Protein AF-A0A6J5TH96-F1 (afdb_monomer_lite)

Secondary structure (DSSP, 8-state):
-PPP-------------EEE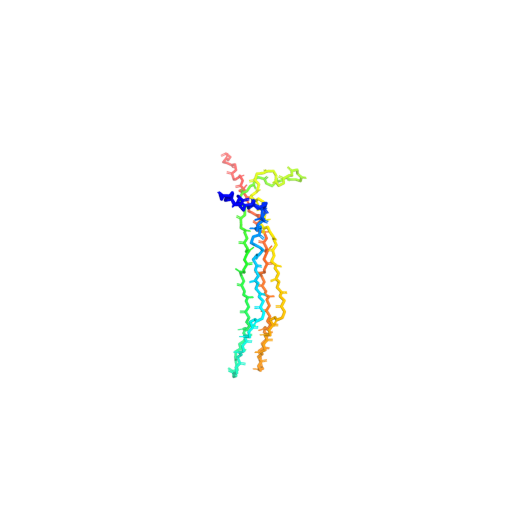ES-EEEE-SS-SEEEEEEES-EEEE----SS--TTSPP--S-EEEES-EEEESS-SEEEEEEES-EEEE--------

pLDDT: mean 72.12, std 18.37, range [41.16, 95.88]

Radius of gyration: 22.82 Å; chains: 1; bounding box: 44×81×48 Å

Sequence (97 aa):
MKRNKEKESDGSSSRSRNNICQNEISATNGATDVGVSNFDNYAVQGKGGSKGTKGFPERGGGYNISGNKISADGARKVGIHNFGNTTFTTEEDHGEE

Structure (mmCIF, N/CA/C/O backbone):
data_AF-A0A6J5TH96-F1
#
_entry.id   AF-A0A6J5TH96-F1
#
loop_
_atom_site.group_PDB
_atom_site.id
_atom_site.type_symbol
_atom_site.label_atom_id
_atom_site.label_alt_id
_atom_site.label_comp_id
_atom_site.label_asym_id
_atom_site.label_entity_id
_atom_site.label_seq_id
_atom_site.pdbx_PDB_ins_code
_atom_site.Cartn_x
_atom_site.Cartn_y
_atom_site.Cartn_z
_atom_site.occupancy
_atom_site.B_iso_or_equiv
_atom_site.auth_seq_id
_atom_site.auth_comp_id
_atom_site.auth_asym_id
_atom_site.auth_atom_id
_atom_site.pdbx_PDB_model_num
ATOM 1 N N . MET A 1 1 ? 4.916 -54.096 -27.972 1.00 41.16 1 MET A N 1
ATOM 2 C CA . MET A 1 1 ? 4.297 -53.141 -27.025 1.00 41.16 1 MET A CA 1
ATOM 3 C C . MET A 1 1 ? 4.846 -51.752 -27.327 1.00 41.16 1 MET A C 1
ATOM 5 O O . MET A 1 1 ? 6.045 -51.544 -27.195 1.00 41.16 1 MET A O 1
ATOM 9 N N . LYS A 1 2 ? 4.014 -50.847 -27.859 1.00 42.28 2 LYS A N 1
ATOM 10 C CA . LYS A 1 2 ? 4.409 -49.473 -28.215 1.00 42.28 2 LYS A CA 1
ATOM 11 C C . LYS A 1 2 ? 4.294 -48.604 -26.959 1.00 42.28 2 LYS A C 1
ATOM 13 O O . LYS A 1 2 ? 3.223 -48.551 -26.369 1.00 42.28 2 LYS A O 1
ATOM 18 N N . ARG A 1 3 ? 5.392 -47.976 -26.530 1.00 43.97 3 ARG A N 1
ATOM 19 C CA . ARG A 1 3 ? 5.386 -47.003 -25.428 1.00 43.97 3 ARG A CA 1
ATOM 20 C C . ARG A 1 3 ? 4.932 -45.657 -25.985 1.00 43.97 3 ARG A C 1
ATOM 22 O O . ARG A 1 3 ? 5.563 -45.141 -26.906 1.00 43.97 3 ARG A O 1
ATOM 29 N N . ASN A 1 4 ? 3.832 -45.131 -25.456 1.00 47.56 4 ASN A N 1
ATOM 30 C CA . ASN A 1 4 ? 3.355 -43.793 -25.775 1.00 47.56 4 ASN A CA 1
ATOM 31 C C . ASN A 1 4 ? 4.370 -42.776 -25.248 1.00 47.56 4 ASN A C 1
ATOM 33 O O . ASN A 1 4 ? 4.743 -42.807 -24.079 1.00 47.56 4 ASN A O 1
ATOM 37 N N . LYS A 1 5 ? 4.852 -41.912 -26.140 1.00 50.19 5 LYS A N 1
ATOM 38 C CA . LYS A 1 5 ? 5.650 -40.745 -25.785 1.00 50.19 5 LYS A CA 1
ATOM 39 C C . LYS A 1 5 ? 4.656 -39.665 -25.385 1.00 50.19 5 LYS A C 1
ATOM 41 O O . LYS A 1 5 ? 3.986 -39.112 -26.255 1.00 50.19 5 LYS A O 1
ATOM 46 N N . GLU A 1 6 ? 4.509 -39.437 -24.086 1.00 47.59 6 GLU A N 1
ATOM 47 C CA . GLU A 1 6 ? 3.773 -38.280 -23.591 1.00 47.59 6 GLU A CA 1
ATOM 48 C C . GLU A 1 6 ? 4.462 -37.029 -24.132 1.00 47.59 6 GLU A C 1
ATOM 50 O O . GLU A 1 6 ? 5.669 -36.820 -23.990 1.00 47.59 6 GLU A O 1
ATOM 55 N N . LYS A 1 7 ? 3.691 -36.275 -24.905 1.00 45.66 7 LYS A N 1
ATOM 56 C CA . LYS A 1 7 ? 4.098 -35.014 -25.492 1.00 45.66 7 LYS A CA 1
ATOM 57 C C . LYS A 1 7 ? 3.828 -33.981 -24.406 1.00 45.66 7 LYS A C 1
ATOM 59 O O . LYS A 1 7 ? 2.688 -33.560 -24.247 1.00 45.66 7 LYS A O 1
ATOM 64 N N . GLU A 1 8 ? 4.849 -33.640 -23.627 1.00 48.41 8 GLU A N 1
ATOM 65 C CA . GLU A 1 8 ? 4.815 -32.454 -22.772 1.00 48.41 8 GLU A CA 1
ATOM 66 C C . GLU A 1 8 ? 4.724 -31.236 -23.693 1.00 48.41 8 GLU A C 1
ATOM 68 O O . GLU A 1 8 ? 5.712 -30.764 -24.254 1.00 48.41 8 GLU A O 1
ATOM 73 N N . SER A 1 9 ? 3.493 -30.810 -23.956 1.00 46.91 9 SER A N 1
ATOM 74 C CA . SER A 1 9 ? 3.197 -29.599 -24.698 1.00 46.91 9 SER A CA 1
ATOM 75 C C . SER A 1 9 ? 3.261 -28.405 -23.754 1.00 46.91 9 SER A C 1
ATOM 77 O O . SER A 1 9 ? 2.436 -28.254 -22.856 1.00 46.91 9 SER A O 1
ATOM 79 N N . ASP A 1 10 ? 4.246 -27.567 -24.057 1.00 43.78 10 ASP A N 1
ATOM 80 C CA . ASP A 1 10 ? 4.142 -26.116 -24.108 1.00 43.78 10 ASP A CA 1
ATOM 81 C C . ASP A 1 10 ? 4.050 -25.403 -22.760 1.00 43.78 10 ASP A C 1
ATOM 83 O O . ASP A 1 10 ? 3.009 -24.916 -22.329 1.00 43.78 10 ASP A O 1
ATOM 87 N N . GLY A 1 11 ? 5.228 -25.274 -22.142 1.00 47.22 11 GLY A N 1
ATOM 88 C CA . GLY A 1 11 ? 5.794 -23.967 -21.804 1.00 47.22 11 GLY A CA 1
ATOM 89 C C . GLY A 1 11 ? 4.782 -22.876 -21.476 1.00 47.22 11 GLY A C 1
ATOM 90 O O . GLY A 1 11 ? 4.710 -21.862 -22.172 1.00 47.22 11 GLY A O 1
ATOM 91 N N . SER A 1 12 ? 4.045 -23.046 -20.379 1.00 46.34 12 SER A N 1
ATOM 92 C CA . SER A 1 12 ? 3.426 -21.909 -19.717 1.00 46.34 12 SER A CA 1
ATOM 93 C C . SER A 1 12 ? 4.576 -21.008 -19.290 1.00 46.34 12 SER A C 1
ATOM 95 O O . SER A 1 12 ? 5.286 -21.298 -18.326 1.00 46.34 12 SER A O 1
ATOM 97 N N . SER A 1 13 ? 4.802 -19.926 -20.037 1.00 50.59 13 SER A N 1
ATOM 98 C CA . SER A 1 13 ? 5.514 -18.762 -19.527 1.00 50.59 13 SER A CA 1
ATOM 99 C C . SER A 1 13 ? 4.674 -18.237 -18.371 1.00 50.59 13 SER A C 1
ATOM 101 O O . SER A 1 13 ? 3.859 -17.324 -18.510 1.00 50.59 13 SER A O 1
ATOM 103 N N . SER A 1 14 ? 4.832 -18.875 -17.216 1.00 52.34 14 SER A N 1
ATOM 104 C CA . SER A 1 14 ? 4.385 -18.383 -15.936 1.00 52.34 14 SER A CA 1
ATOM 105 C C . SER A 1 14 ? 5.220 -17.139 -15.682 1.00 52.34 14 SER A C 1
ATOM 107 O O . SER A 1 14 ? 6.196 -17.165 -14.939 1.00 52.34 14 SER A O 1
ATOM 109 N N . ARG A 1 15 ? 4.855 -16.020 -16.322 1.00 55.78 15 ARG A N 1
ATOM 110 C CA . ARG A 1 15 ? 5.053 -14.711 -15.716 1.00 55.78 15 ARG A CA 1
ATOM 111 C C . ARG A 1 15 ? 4.332 -14.831 -14.386 1.00 55.78 15 ARG A C 1
ATOM 113 O O . ARG A 1 15 ? 3.112 -14.697 -14.338 1.00 55.78 15 ARG A O 1
ATOM 120 N N . SER A 1 16 ? 5.075 -15.230 -13.359 1.00 58.44 16 SER A N 1
ATOM 121 C CA . SER A 1 16 ? 4.653 -15.224 -11.971 1.00 58.44 16 SER A CA 1
ATOM 122 C C . SER A 1 16 ? 4.195 -13.801 -11.696 1.00 58.44 16 SER A C 1
ATOM 124 O O . SER A 1 16 ? 5.008 -12.929 -11.408 1.00 58.44 16 SER A O 1
ATOM 126 N N . ARG A 1 17 ? 2.907 -13.520 -11.912 1.00 66.50 17 ARG A N 1
ATOM 127 C CA . ARG A 1 17 ? 2.328 -12.250 -11.498 1.00 66.50 17 ARG A CA 1
ATOM 128 C C . ARG A 1 17 ? 2.457 -12.243 -9.986 1.00 66.50 17 ARG A C 1
ATOM 130 O O . ARG A 1 17 ? 2.065 -13.212 -9.335 1.00 66.50 17 ARG A O 1
ATOM 137 N N . ASN A 1 18 ? 3.037 -11.182 -9.448 1.00 79.94 18 ASN A N 1
ATOM 138 C CA . ASN A 1 18 ? 3.168 -11.029 -8.011 1.00 79.94 18 ASN A CA 1
ATOM 139 C C . ASN A 1 18 ? 1.751 -10.853 -7.442 1.00 79.94 18 ASN A C 1
ATOM 141 O O . ASN A 1 18 ? 1.114 -9.817 -7.639 1.00 79.94 18 ASN A O 1
ATOM 145 N N . ASN A 1 19 ? 1.217 -11.903 -6.820 1.00 85.94 19 ASN A N 1
ATOM 146 C CA . ASN A 1 19 ? -0.141 -11.920 -6.286 1.00 85.94 19 ASN A CA 1
ATOM 147 C C . ASN A 1 19 ? -0.093 -11.585 -4.795 1.00 85.94 19 ASN A C 1
ATOM 149 O O . ASN A 1 19 ? 0.475 -12.337 -4.007 1.00 85.94 19 ASN A O 1
ATOM 153 N N . ILE A 1 20 ? -0.716 -10.477 -4.411 1.00 87.38 20 ILE A N 1
ATOM 154 C CA . ILE A 1 20 ? -0.934 -10.092 -3.017 1.00 87.38 20 ILE A CA 1
ATOM 155 C C . ILE A 1 20 ? -2.436 -10.204 -2.810 1.00 87.38 20 ILE A C 1
ATOM 157 O O . ILE A 1 20 ? -3.172 -9.238 -3.009 1.00 87.38 20 ILE A O 1
ATOM 161 N N . CYS A 1 21 ? -2.913 -11.408 -2.515 1.00 91.31 21 CYS A N 1
ATOM 162 C CA . CYS A 1 21 ? -4.342 -11.686 -2.483 1.00 91.31 21 CYS A CA 1
ATOM 163 C C . CYS A 1 21 ? -4.769 -12.346 -1.179 1.00 91.31 21 CYS A C 1
ATOM 165 O O . CYS A 1 21 ? -3.991 -13.081 -0.582 1.00 91.31 21 CYS A O 1
ATOM 167 N N . GLN A 1 22 ? -6.031 -12.128 -0.802 1.00 93.38 22 GLN A N 1
ATOM 168 C CA . GLN A 1 22 ? -6.707 -12.868 0.274 1.00 93.38 22 GLN A CA 1
ATOM 169 C C . GLN A 1 22 ? -6.030 -12.774 1.653 1.00 93.38 22 GLN A C 1
ATOM 171 O O . GLN A 1 22 ? -6.204 -13.656 2.489 1.00 93.38 22 GLN A O 1
ATOM 176 N N . ASN A 1 23 ? -5.280 -11.702 1.915 1.00 92.56 23 ASN A N 1
ATOM 177 C CA . ASN A 1 23 ? -4.693 -11.453 3.230 1.00 92.56 23 ASN A CA 1
ATOM 178 C C . ASN A 1 23 ? -5.667 -10.684 4.124 1.00 92.56 23 ASN A C 1
ATOM 180 O O . ASN A 1 23 ? -6.384 -9.804 3.647 1.00 92.56 23 ASN A O 1
ATOM 184 N N . GLU A 1 24 ? -5.635 -10.952 5.427 1.00 95.88 24 GLU A N 1
ATOM 185 C CA . GLU A 1 24 ? -6.325 -10.150 6.436 1.00 95.88 24 GLU A CA 1
ATOM 186 C C . GLU A 1 24 ? -5.294 -9.451 7.325 1.00 95.88 24 GLU A C 1
ATOM 188 O O . GLU A 1 24 ? -4.454 -10.093 7.951 1.00 95.88 24 GLU A O 1
ATOM 193 N N . ILE A 1 25 ? -5.347 -8.121 7.353 1.00 93.94 25 ILE A N 1
ATOM 194 C CA . ILE A 1 25 ? -4.541 -7.277 8.230 1.00 93.94 25 ILE A CA 1
ATOM 195 C C . ILE A 1 25 ? -5.514 -6.541 9.138 1.00 93.94 25 ILE A C 1
ATOM 197 O O . ILE A 1 25 ? -6.317 -5.723 8.683 1.00 93.94 25 ILE A O 1
ATOM 201 N N . SER A 1 26 ? -5.439 -6.827 10.431 1.00 93.69 26 SER A N 1
ATOM 202 C CA . SER A 1 26 ? -6.315 -6.216 11.420 1.00 93.69 26 SER A CA 1
ATOM 203 C C . SER A 1 26 ? -5.540 -5.667 12.602 1.00 93.69 26 SER A C 1
ATOM 205 O O . SER A 1 26 ? -4.610 -6.315 13.078 1.00 93.69 26 SER A O 1
ATOM 207 N N . ALA A 1 27 ? -5.970 -4.520 13.121 1.00 93.06 27 ALA A N 1
ATOM 208 C CA . ALA A 1 27 ? -5.491 -4.013 14.399 1.00 93.06 27 ALA A CA 1
ATOM 209 C C . ALA A 1 27 ? -6.661 -3.582 15.285 1.00 93.06 27 ALA A C 1
ATOM 211 O O . ALA A 1 27 ? -7.606 -2.935 14.831 1.00 93.06 27 ALA A O 1
ATOM 212 N N . THR A 1 28 ? -6.559 -3.913 16.566 1.00 83.06 28 THR A N 1
ATOM 213 C CA . THR A 1 28 ? -7.451 -3.440 17.627 1.00 83.06 28 THR A CA 1
ATOM 214 C C . THR A 1 28 ? -6.656 -2.531 18.561 1.00 83.06 28 THR A C 1
ATOM 216 O O . THR A 1 28 ? -5.498 -2.833 18.841 1.00 83.06 28 THR A O 1
ATOM 219 N N . ASN A 1 29 ? -7.283 -1.471 19.076 1.00 75.25 29 ASN A N 1
ATOM 220 C CA . ASN A 1 29 ? -6.735 -0.505 20.042 1.00 75.25 29 ASN A CA 1
ATOM 221 C C . ASN A 1 29 ? -5.642 0.440 19.510 1.00 75.25 29 ASN A C 1
ATOM 223 O O . ASN A 1 29 ? -4.450 0.159 19.600 1.00 75.25 29 ASN A O 1
ATOM 227 N N . GLY A 1 30 ? -6.048 1.634 19.066 1.00 78.06 30 GLY A N 1
ATOM 228 C CA . GLY A 1 30 ? -5.168 2.812 19.000 1.00 78.06 30 GLY A CA 1
ATOM 229 C C . GLY A 1 30 ? -4.052 2.771 17.950 1.00 78.06 30 GLY A C 1
ATOM 230 O O . GLY A 1 30 ? -3.221 3.680 17.921 1.00 78.06 30 GLY A O 1
ATOM 231 N N . ALA A 1 31 ? -4.021 1.755 17.084 1.00 88.62 31 ALA A N 1
ATOM 232 C CA . ALA A 1 31 ? -3.096 1.705 15.959 1.00 88.62 31 ALA A CA 1
ATOM 233 C C . ALA A 1 31 ? -3.352 2.899 15.034 1.00 88.62 31 ALA A C 1
ATOM 235 O O . ALA A 1 31 ? -4.481 3.146 14.631 1.00 88.62 31 ALA A O 1
ATOM 236 N N . THR A 1 32 ? -2.314 3.661 14.702 1.00 90.81 32 THR A N 1
ATOM 237 C CA . THR A 1 32 ? -2.457 4.890 13.907 1.00 90.81 32 THR A CA 1
ATOM 238 C C . THR A 1 32 ? -2.341 4.645 12.403 1.00 90.81 32 THR A C 1
ATOM 240 O O . THR A 1 32 ? -2.950 5.389 11.631 1.00 90.81 32 THR A O 1
ATOM 243 N N . ASP A 1 33 ? -1.609 3.604 11.999 1.00 92.81 33 ASP A N 1
ATOM 244 C CA . ASP A 1 33 ? -1.364 3.206 10.611 1.00 92.81 33 ASP A CA 1
ATOM 245 C C . ASP A 1 33 ? -1.401 1.675 10.487 1.00 92.81 33 ASP A C 1
ATOM 247 O O . ASP A 1 33 ? -0.678 0.976 11.199 1.00 92.81 33 ASP A O 1
ATOM 251 N N . VAL A 1 34 ? -2.285 1.155 9.634 1.00 93.94 34 VAL A N 1
ATOM 252 C CA . VAL A 1 34 ? -2.554 -0.280 9.483 1.00 93.94 34 VAL A CA 1
ATOM 253 C C . VAL A 1 34 ? -2.662 -0.640 8.008 1.00 93.94 34 VAL A C 1
ATOM 255 O O . VAL A 1 34 ? -3.581 -0.217 7.308 1.00 93.94 34 VAL A O 1
ATOM 258 N N . GLY A 1 35 ? -1.742 -1.476 7.540 1.00 93.69 35 GLY A N 1
ATOM 259 C CA . GLY A 1 35 ? -1.716 -1.966 6.169 1.00 93.69 35 GLY A CA 1
ATOM 260 C C . GLY A 1 35 ? -0.298 -2.028 5.619 1.00 93.69 35 GLY A C 1
ATOM 261 O O . GLY A 1 35 ? 0.638 -2.316 6.361 1.00 93.69 35 GLY A O 1
ATOM 262 N N . VAL A 1 36 ? -0.141 -1.801 4.316 1.00 92.00 36 VAL A N 1
ATOM 263 C CA . VAL A 1 36 ? 1.152 -1.917 3.624 1.00 92.00 36 VAL A CA 1
ATOM 264 C C . VAL A 1 36 ? 1.627 -0.536 3.206 1.00 92.00 36 VAL A C 1
ATOM 266 O O . VAL A 1 36 ? 0.884 0.218 2.580 1.00 92.00 36 VAL A O 1
ATOM 269 N N . SER A 1 37 ? 2.878 -0.218 3.517 1.00 91.81 37 SER A N 1
ATOM 270 C CA . SER A 1 37 ? 3.491 1.056 3.167 1.00 91.81 37 SER A CA 1
ATOM 271 C C . SER A 1 37 ? 4.830 0.862 2.471 1.00 91.81 37 SER A C 1
ATOM 273 O O . SER A 1 37 ? 5.488 -0.164 2.636 1.00 91.81 37 SER A O 1
ATOM 275 N N . ASN A 1 38 ? 5.239 1.866 1.695 1.00 88.00 38 ASN A N 1
ATOM 276 C CA . ASN A 1 38 ? 6.564 1.951 1.076 1.00 88.00 38 ASN A CA 1
ATOM 277 C C . ASN A 1 38 ? 6.927 0.741 0.188 1.00 88.00 38 ASN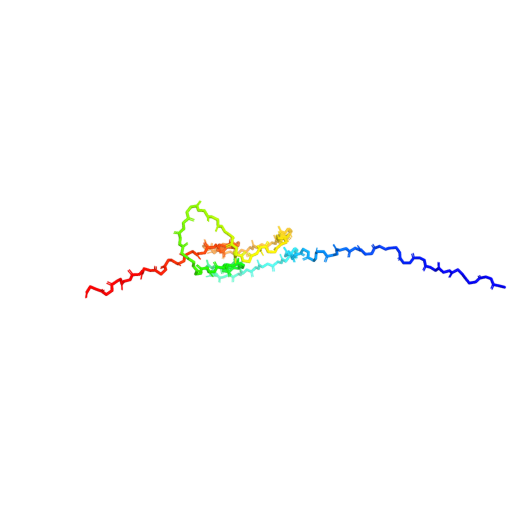 A C 1
ATOM 279 O O . ASN A 1 38 ? 8.069 0.284 0.188 1.00 88.00 38 ASN A O 1
ATOM 283 N N . PHE A 1 39 ? 5.960 0.214 -0.560 1.00 86.50 39 PHE A N 1
ATOM 284 C CA . PHE A 1 39 ? 6.108 -1.026 -1.320 1.00 86.50 39 PHE A CA 1
ATOM 285 C C . PHE A 1 39 ? 6.331 -0.762 -2.815 1.00 86.50 39 PHE A C 1
ATOM 287 O O . PHE A 1 39 ? 5.667 0.088 -3.401 1.00 86.50 39 PHE A O 1
ATOM 294 N N . ASP A 1 40 ? 7.232 -1.521 -3.446 1.00 83.12 40 ASP A N 1
ATOM 295 C CA . ASP A 1 40 ? 7.584 -1.404 -4.877 1.00 83.12 40 ASP A CA 1
ATOM 296 C C . ASP A 1 40 ? 7.970 0.025 -5.315 1.00 83.12 40 ASP A C 1
ATOM 298 O O . ASP A 1 40 ? 7.701 0.464 -6.431 1.00 83.12 40 ASP A O 1
ATOM 302 N N . ASN A 1 41 ? 8.591 0.787 -4.413 1.00 83.06 41 ASN A N 1
ATOM 303 C CA . ASN A 1 41 ? 9.099 2.112 -4.742 1.00 83.06 41 ASN A CA 1
ATOM 304 C C . ASN A 1 41 ? 10.513 2.017 -5.299 1.00 83.06 41 ASN A C 1
ATOM 306 O O . ASN A 1 41 ? 11.345 1.266 -4.788 1.00 83.06 41 ASN A O 1
ATOM 310 N N . TYR A 1 42 ? 10.795 2.831 -6.309 1.00 77.00 42 TYR A N 1
ATOM 311 C CA . TYR A 1 42 ? 12.085 2.859 -6.979 1.00 77.00 42 TYR A CA 1
ATOM 312 C C . TYR A 1 42 ? 12.626 4.289 -7.036 1.00 77.00 42 TYR A C 1
ATOM 314 O O . TYR A 1 42 ? 11.901 5.228 -7.361 1.00 77.00 42 TYR A O 1
ATOM 322 N N . ALA A 1 43 ? 13.908 4.463 -6.729 1.00 76.94 43 ALA A N 1
ATOM 323 C CA . ALA A 1 43 ? 14.609 5.726 -6.921 1.00 76.94 43 ALA A CA 1
ATOM 324 C C . ALA A 1 43 ? 15.557 5.571 -8.106 1.00 76.94 43 ALA A C 1
ATOM 326 O O . ALA A 1 43 ? 16.336 4.620 -8.148 1.00 76.94 43 ALA A O 1
ATOM 327 N N . VAL A 1 44 ? 15.479 6.488 -9.066 1.00 70.56 44 VAL A N 1
ATOM 328 C CA . VAL A 1 44 ? 16.351 6.469 -10.238 1.00 70.56 44 VAL A CA 1
ATOM 329 C C . VAL A 1 44 ? 17.230 7.705 -10.241 1.00 70.56 44 VAL A C 1
ATOM 331 O O . VAL A 1 44 ? 16.734 8.833 -10.194 1.00 70.56 44 VAL A O 1
ATOM 334 N N . GLN A 1 45 ? 18.532 7.475 -10.367 1.00 64.75 45 GLN A N 1
ATOM 335 C CA . GLN A 1 45 ? 19.505 8.504 -10.704 1.00 64.75 45 GLN A CA 1
ATOM 336 C C . GLN A 1 45 ? 19.631 8.570 -12.226 1.00 64.75 45 GLN A C 1
ATOM 338 O O . GLN A 1 45 ? 19.944 7.574 -12.877 1.00 64.75 45 GLN A O 1
ATOM 343 N N . GLY A 1 46 ? 19.345 9.731 -12.809 1.00 58.78 46 GLY A N 1
ATOM 344 C CA . GLY A 1 46 ? 19.456 9.930 -14.249 1.00 58.78 46 GLY A CA 1
ATOM 345 C C . GLY A 1 46 ? 19.391 11.404 -14.622 1.00 58.78 46 GLY A C 1
ATOM 346 O O . GLY A 1 46 ? 18.703 12.189 -13.970 1.00 58.78 46 GLY A O 1
ATOM 347 N N . LYS A 1 47 ? 20.101 11.786 -15.691 1.00 54.44 47 LYS A N 1
ATOM 348 C CA . LYS A 1 47 ? 20.038 13.146 -16.239 1.00 54.44 47 LYS A CA 1
ATOM 349 C C . LYS A 1 47 ? 18.627 13.392 -16.776 1.00 54.44 47 LYS A C 1
ATOM 351 O O . LYS A 1 47 ? 18.226 12.821 -17.789 1.00 54.44 47 LYS A O 1
ATOM 356 N N . GLY A 1 48 ? 17.857 14.192 -16.043 1.00 48.91 48 GLY A N 1
ATOM 357 C CA . GLY A 1 48 ? 16.476 14.520 -16.364 1.00 48.91 48 GLY A CA 1
ATOM 358 C C . GLY A 1 48 ? 16.366 15.197 -17.729 1.00 48.91 48 GLY A C 1
ATOM 359 O O . GLY A 1 48 ? 16.993 16.218 -17.991 1.00 48.91 48 GLY A O 1
ATOM 360 N N . GLY A 1 49 ? 15.540 14.626 -18.599 1.00 48.94 49 GLY A N 1
ATOM 361 C CA . GLY A 1 49 ? 15.153 15.214 -19.871 1.00 48.94 49 GLY A CA 1
ATOM 362 C C . GLY A 1 49 ? 13.870 14.560 -20.364 1.00 48.94 49 GLY A C 1
ATOM 363 O O . GLY A 1 49 ? 13.678 13.355 -20.215 1.00 48.94 49 GLY A O 1
ATOM 364 N N . SER A 1 50 ? 12.994 15.341 -20.993 1.00 51.53 50 SER A N 1
ATOM 365 C CA . SER A 1 50 ? 11.693 14.942 -21.564 1.00 51.53 50 SER A CA 1
ATOM 366 C C . SER A 1 50 ? 11.769 13.882 -22.684 1.00 51.53 50 SER A C 1
ATOM 368 O O . SER A 1 50 ? 10.768 13.579 -23.332 1.00 51.53 50 SER A O 1
ATOM 370 N N . LYS A 1 51 ? 12.943 13.274 -22.902 1.00 47.25 51 LYS A N 1
ATOM 371 C CA . LYS A 1 51 ? 13.200 12.190 -23.852 1.00 47.25 51 LYS A CA 1
ATOM 372 C C . LYS A 1 51 ? 13.789 10.968 -23.151 1.00 47.25 51 LYS A C 1
ATOM 374 O O . LYS A 1 51 ? 14.962 10.651 -23.298 1.00 47.25 51 LYS A O 1
ATOM 379 N N . GLY A 1 52 ? 12.903 10.204 -22.532 1.00 48.00 52 GLY A N 1
ATOM 380 C CA . GLY A 1 52 ? 13.034 8.757 -22.539 1.00 48.00 52 GLY A CA 1
ATOM 381 C C . GLY A 1 52 ? 13.556 8.169 -21.245 1.00 48.00 52 GLY A C 1
ATOM 382 O O . GLY A 1 52 ? 14.733 8.242 -20.923 1.00 48.00 52 GLY A O 1
ATOM 383 N N . THR A 1 53 ? 12.678 7.395 -20.627 1.00 53.22 53 THR A N 1
ATOM 384 C CA . THR A 1 53 ? 12.965 6.295 -19.706 1.00 53.22 53 THR A CA 1
ATOM 385 C C . THR A 1 53 ? 13.829 5.178 -20.336 1.00 53.22 53 THR A C 1
ATOM 387 O O . THR A 1 53 ? 13.785 4.025 -19.911 1.00 53.22 53 THR A O 1
ATOM 390 N N . LYS A 1 54 ? 14.627 5.482 -21.370 1.00 47.31 54 LYS A N 1
ATOM 391 C CA . LYS A 1 54 ? 15.520 4.534 -22.037 1.00 47.31 54 LYS A CA 1
ATOM 392 C C . LYS A 1 54 ? 16.664 4.194 -21.084 1.00 47.31 54 LYS A C 1
ATOM 394 O O . LYS A 1 54 ? 17.487 5.050 -20.789 1.00 47.31 54 LYS A O 1
ATOM 399 N N . GLY A 1 55 ? 16.695 2.949 -20.617 1.00 52.34 55 GLY A N 1
ATOM 400 C CA . GLY A 1 55 ? 17.695 2.450 -19.665 1.00 52.34 55 GLY A CA 1
ATOM 401 C C . GLY A 1 55 ? 17.186 2.321 -18.230 1.00 52.34 55 GLY A C 1
ATOM 402 O O . GLY A 1 55 ? 17.902 1.801 -17.382 1.00 52.34 55 GLY A O 1
ATOM 403 N N . PHE A 1 56 ? 15.948 2.736 -17.958 1.00 59.56 56 PHE A N 1
ATOM 404 C CA . PHE A 1 56 ? 15.307 2.462 -16.680 1.00 59.56 56 PHE A CA 1
ATOM 405 C C . PHE A 1 56 ? 14.897 0.987 -16.667 1.00 59.56 56 PHE A C 1
ATOM 407 O O . PHE A 1 56 ? 14.375 0.513 -17.684 1.00 59.56 56 PHE A O 1
ATOM 414 N N . PRO A 1 57 ? 15.129 0.246 -15.569 1.00 60.09 57 PRO A N 1
ATOM 415 C CA . PRO A 1 57 ? 14.678 -1.134 -15.488 1.00 60.09 57 PRO A CA 1
ATOM 416 C C . PRO A 1 57 ? 13.171 -1.182 -15.745 1.00 60.09 57 PRO A C 1
ATOM 418 O O . PRO A 1 57 ? 12.402 -0.431 -15.139 1.00 60.09 57 PRO A O 1
ATOM 421 N N . GLU A 1 58 ? 12.754 -2.033 -16.685 1.00 60.94 58 GLU A N 1
ATOM 422 C CA . GLU A 1 58 ? 11.336 -2.264 -16.940 1.00 60.94 58 GLU A CA 1
ATOM 423 C C . GLU A 1 58 ? 10.670 -2.679 -15.628 1.00 60.94 58 GLU A C 1
ATOM 425 O O . GLU A 1 58 ? 11.095 -3.636 -14.974 1.00 60.94 58 GLU A O 1
ATOM 430 N N . ARG A 1 59 ? 9.620 -1.953 -15.225 1.00 64.44 59 ARG A N 1
ATOM 431 C CA . ARG A 1 59 ? 8.837 -2.342 -14.053 1.00 64.44 59 ARG A CA 1
ATOM 432 C C . ARG A 1 59 ? 8.169 -3.679 -14.353 1.00 64.44 59 ARG A C 1
ATOM 434 O O . ARG A 1 59 ? 7.342 -3.788 -15.258 1.00 64.44 59 ARG A O 1
ATOM 441 N N . GLY A 1 60 ? 8.571 -4.708 -13.616 1.00 57.81 60 GLY A N 1
ATOM 442 C CA . GLY A 1 60 ? 8.118 -6.072 -13.841 1.00 57.81 60 GLY A CA 1
ATOM 443 C C . GLY A 1 60 ? 6.627 -6.254 -13.550 1.00 57.81 60 GLY A C 1
ATOM 444 O O . GLY A 1 60 ? 6.151 -5.927 -12.469 1.00 57.81 60 GLY A O 1
ATOM 445 N N . GLY A 1 61 ? 5.907 -6.834 -14.514 1.00 66.38 61 GLY A N 1
ATOM 446 C CA . GLY A 1 61 ? 4.776 -7.759 -14.325 1.00 66.38 61 GLY A CA 1
ATOM 447 C C . GLY A 1 61 ? 3.450 -7.249 -13.748 1.00 66.38 61 GLY A C 1
ATOM 448 O O . GLY A 1 61 ? 2.439 -7.923 -13.951 1.00 66.38 61 GLY A O 1
ATOM 449 N N . GLY A 1 62 ? 3.424 -6.099 -13.073 1.00 74.31 62 GLY A N 1
ATOM 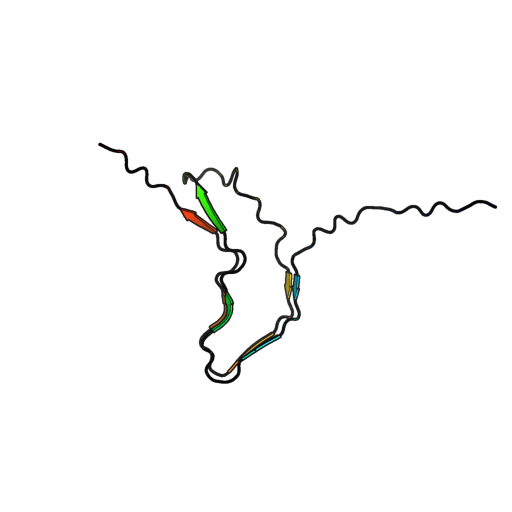450 C CA . GLY A 1 62 ? 2.266 -5.649 -12.299 1.00 74.31 62 GLY A CA 1
ATOM 451 C C . GLY A 1 62 ? 1.957 -6.561 -11.101 1.00 74.31 62 GLY A C 1
ATOM 452 O O . GLY A 1 62 ? 2.467 -7.679 -10.981 1.00 74.31 62 GLY A O 1
ATOM 453 N N . TYR A 1 63 ? 1.101 -6.079 -10.202 1.00 83.31 63 TYR A N 1
ATOM 454 C CA . TYR A 1 63 ? 0.652 -6.830 -9.029 1.00 83.31 63 TYR A CA 1
ATOM 455 C C . TYR A 1 63 ? -0.841 -7.099 -9.137 1.00 83.31 63 TYR A C 1
ATOM 457 O O . TYR A 1 63 ? -1.620 -6.182 -9.398 1.00 83.31 63 TYR A O 1
ATOM 465 N N . ASN A 1 64 ? -1.254 -8.338 -8.878 1.00 87.00 64 ASN A N 1
ATOM 466 C CA . ASN A 1 64 ? -2.663 -8.606 -8.616 1.00 87.00 64 ASN A CA 1
ATOM 467 C C . ASN A 1 64 ? -2.892 -8.415 -7.124 1.00 87.00 64 ASN A C 1
ATOM 469 O O . ASN A 1 64 ? -2.445 -9.232 -6.320 1.00 87.00 64 ASN A O 1
ATOM 473 N N . ILE A 1 65 ? -3.569 -7.330 -6.763 1.00 87.75 65 ILE A N 1
ATOM 474 C CA . ILE A 1 65 ? -3.907 -7.015 -5.378 1.00 87.75 65 ILE A CA 1
ATOM 475 C C . ILE A 1 65 ? -5.418 -7.162 -5.233 1.00 87.75 65 ILE A C 1
ATOM 4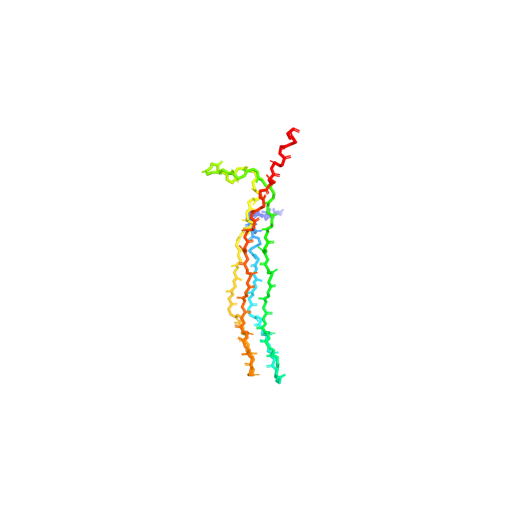77 O O . ILE A 1 65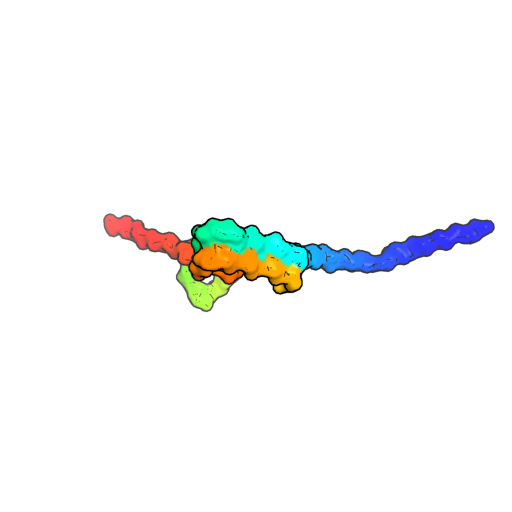 ? -6.168 -6.283 -5.648 1.00 87.75 65 ILE A O 1
ATOM 481 N N . SER A 1 66 ? -5.885 -8.299 -4.713 1.00 90.38 66 SER A N 1
ATOM 482 C CA . SER A 1 66 ? -7.324 -8.603 -4.694 1.00 90.38 66 SER A CA 1
ATOM 483 C C . SER A 1 66 ? -7.757 -9.422 -3.482 1.00 90.38 66 SER A C 1
ATOM 485 O O . SER A 1 66 ? -7.011 -10.247 -2.969 1.00 90.38 66 SER A O 1
ATOM 487 N N . GLY A 1 67 ? -8.979 -9.195 -2.999 1.00 92.88 67 GLY A N 1
ATOM 488 C CA . GLY A 1 67 ? -9.545 -9.960 -1.882 1.00 92.88 67 GLY A CA 1
ATOM 489 C C . GLY A 1 67 ? -8.836 -9.772 -0.537 1.00 92.88 67 GLY A C 1
ATOM 490 O O . GLY A 1 67 ? -9.084 -10.553 0.372 1.00 92.88 67 GLY A O 1
ATOM 491 N N . ASN A 1 68 ? -7.954 -8.778 -0.393 1.00 92.69 68 ASN A N 1
ATOM 492 C CA . ASN A 1 68 ? -7.359 -8.457 0.902 1.00 92.69 68 ASN A CA 1
ATOM 493 C C . ASN A 1 68 ? -8.352 -7.661 1.755 1.00 92.69 68 ASN A C 1
ATOM 495 O O . ASN A 1 68 ? -9.033 -6.768 1.247 1.00 92.69 68 ASN A O 1
ATOM 499 N N . LYS A 1 69 ? -8.378 -7.940 3.054 1.00 95.75 69 LYS A N 1
ATOM 500 C CA . LYS A 1 69 ? -9.125 -7.187 4.056 1.00 95.75 69 LYS A CA 1
ATOM 501 C C . LYS A 1 69 ? -8.138 -6.455 4.954 1.00 95.75 69 LYS A C 1
ATOM 503 O O . LYS A 1 69 ? -7.287 -7.077 5.578 1.00 95.75 69 LYS A O 1
ATOM 508 N N . ILE A 1 70 ? -8.251 -5.134 5.016 1.00 95.12 70 ILE A N 1
ATOM 509 C CA . ILE A 1 70 ? -7.460 -4.303 5.924 1.00 95.12 70 ILE A CA 1
ATOM 510 C C . ILE A 1 70 ? -8.452 -3.523 6.774 1.00 95.12 70 ILE A C 1
ATOM 512 O O . ILE A 1 70 ? -9.258 -2.763 6.241 1.00 95.12 70 ILE A O 1
ATOM 516 N N . SER A 1 71 ? -8.440 -3.755 8.081 1.00 93.06 71 SER A N 1
ATOM 517 C CA . SER A 1 71 ? -9.411 -3.159 8.998 1.00 93.06 71 SER A CA 1
ATOM 518 C C . SER A 1 71 ? -8.753 -2.753 10.302 1.00 93.06 71 SER A C 1
ATOM 520 O O . SER A 1 71 ? -7.964 -3.504 10.864 1.00 93.06 71 SER A O 1
ATOM 522 N N . ALA A 1 72 ? -9.111 -1.590 10.823 1.00 93.62 72 ALA A N 1
ATOM 523 C CA . ALA A 1 72 ? -8.650 -1.164 12.130 1.00 93.62 72 ALA A CA 1
ATOM 524 C C . ALA A 1 72 ? -9.690 -0.275 12.792 1.00 93.62 72 ALA A C 1
ATOM 526 O O . ALA A 1 72 ? -10.355 0.511 12.117 1.00 93.62 72 ALA A O 1
ATOM 527 N N . ASP A 1 73 ? -9.801 -0.402 14.108 1.00 89.69 73 ASP A N 1
ATOM 528 C CA . ASP A 1 73 ? -10.683 0.435 14.909 1.00 89.69 73 ASP A CA 1
ATOM 529 C C . ASP A 1 73 ? -9.910 1.635 15.475 1.00 89.69 73 ASP A C 1
ATOM 531 O O . ASP A 1 73 ? -8.897 1.476 16.161 1.00 89.69 73 ASP A O 1
ATOM 535 N N . GLY A 1 74 ? -10.364 2.844 15.136 1.00 84.88 74 GLY A N 1
ATOM 536 C CA . GLY A 1 74 ? -9.750 4.106 15.564 1.00 84.88 74 GLY A CA 1
ATOM 537 C C . GLY A 1 74 ? -8.475 4.533 14.817 1.00 84.88 74 GLY A C 1
ATOM 538 O O . GLY A 1 74 ? -7.846 5.515 15.216 1.00 84.88 74 GLY A O 1
ATOM 539 N N . ALA A 1 75 ? -8.083 3.845 13.740 1.00 88.62 75 ALA A N 1
ATOM 540 C CA . ALA A 1 75 ? -6.871 4.178 12.987 1.00 88.62 75 ALA A CA 1
ATOM 541 C C . ALA A 1 75 ? -7.041 5.373 12.038 1.00 88.62 75 ALA A C 1
ATOM 543 O O . ALA A 1 75 ? -8.087 5.560 11.420 1.00 88.62 75 ALA A O 1
ATOM 544 N N . ARG A 1 76 ? -5.972 6.168 11.875 1.00 86.31 76 ARG A N 1
ATOM 545 C CA . ARG A 1 76 ? -5.955 7.337 10.970 1.00 86.31 76 ARG A CA 1
ATOM 546 C C . ARG A 1 76 ? -5.601 6.956 9.535 1.00 86.31 76 ARG A C 1
ATOM 548 O O . ARG A 1 76 ? -5.976 7.675 8.613 1.00 86.31 76 ARG A O 1
ATOM 555 N N . LYS A 1 77 ? -4.863 5.861 9.345 1.00 90.12 77 LYS A N 1
ATOM 556 C CA . LYS A 1 77 ? -4.483 5.330 8.034 1.00 90.12 77 LYS A CA 1
ATOM 557 C C . LYS A 1 77 ? -4.747 3.832 8.002 1.00 90.12 77 LYS A C 1
ATOM 559 O O . LYS A 1 77 ? -4.200 3.092 8.812 1.00 90.12 77 LYS A O 1
ATOM 564 N N . VAL A 1 78 ? -5.600 3.404 7.076 1.00 93.56 78 VAL A N 1
ATOM 565 C CA . VAL A 1 78 ? -5.940 1.994 6.863 1.00 93.56 78 VAL A CA 1
ATOM 566 C C . VAL A 1 78 ? -5.878 1.721 5.367 1.00 93.56 78 VAL A C 1
ATOM 568 O O . VAL A 1 78 ? -6.624 2.339 4.609 1.00 93.56 78 VAL A O 1
ATOM 571 N N . GLY A 1 79 ? -4.987 0.834 4.925 1.00 93.25 79 GLY A N 1
ATOM 572 C CA . GLY A 1 79 ? -4.882 0.461 3.511 1.00 93.25 79 GLY A CA 1
ATOM 573 C C . GLY A 1 79 ? -3.453 0.344 2.985 1.00 93.25 79 GLY A C 1
ATOM 574 O O . GLY A 1 79 ? -2.517 0.075 3.730 1.00 93.25 79 GLY A O 1
ATOM 575 N N . ILE A 1 80 ? -3.291 0.515 1.672 1.00 91.81 80 ILE A N 1
ATOM 576 C CA . ILE A 1 80 ? -1.990 0.475 0.994 1.00 91.81 80 ILE A CA 1
ATOM 577 C C . ILE A 1 80 ? -1.599 1.902 0.614 1.00 91.81 80 ILE A C 1
ATOM 579 O O . ILE A 1 80 ? -2.376 2.594 -0.044 1.00 91.81 80 ILE A O 1
ATOM 583 N N . HIS A 1 81 ? -0.409 2.351 1.008 1.00 91.06 81 HIS A N 1
ATOM 584 C CA . HIS A 1 81 ? 0.076 3.700 0.706 1.00 91.06 81 HIS A CA 1
ATOM 585 C C . HIS A 1 81 ? 1.552 3.721 0.316 1.00 91.06 81 HIS A C 1
ATOM 587 O O . HIS A 1 81 ? 2.302 2.795 0.606 1.00 91.06 81 HIS A O 1
ATOM 593 N N . ASN A 1 82 ? 1.959 4.782 -0.389 1.00 88.19 82 ASN A N 1
ATOM 594 C CA . ASN A 1 82 ? 3.296 4.903 -0.976 1.00 88.19 82 ASN A CA 1
ATOM 595 C C . ASN A 1 82 ? 3.693 3.628 -1.752 1.00 88.19 82 ASN A C 1
ATOM 597 O O . ASN A 1 82 ? 4.679 2.974 -1.415 1.00 88.19 82 ASN A O 1
ATOM 601 N N . PHE A 1 83 ? 2.852 3.241 -2.717 1.00 87.88 83 PHE A N 1
ATOM 602 C CA . PHE A 1 83 ? 2.992 2.022 -3.512 1.00 87.88 83 PHE A CA 1
ATOM 603 C C . PHE A 1 83 ? 3.359 2.364 -4.952 1.00 87.88 83 PHE A C 1
ATOM 605 O O . PHE A 1 83 ? 2.638 3.112 -5.614 1.00 87.88 83 PHE A O 1
ATOM 612 N N . GLY A 1 84 ? 4.434 1.767 -5.456 1.00 80.69 84 GLY A N 1
ATOM 613 C CA . GLY A 1 84 ? 4.784 1.852 -6.864 1.00 80.69 84 GLY A CA 1
ATOM 614 C C . GLY A 1 84 ? 5.302 3.216 -7.321 1.00 80.69 84 GLY A C 1
ATOM 615 O O . GLY A 1 84 ? 5.209 3.520 -8.513 1.00 80.69 84 GLY A O 1
ATOM 616 N N . ASN A 1 85 ? 5.800 4.046 -6.407 1.00 82.38 85 ASN A N 1
ATOM 617 C CA . ASN A 1 85 ? 6.308 5.371 -6.728 1.00 82.38 85 ASN A CA 1
ATOM 618 C C . ASN A 1 85 ? 7.694 5.300 -7.369 1.00 82.38 85 ASN A C 1
ATOM 620 O O . ASN A 1 85 ? 8.526 4.459 -7.030 1.00 82.38 85 ASN A O 1
ATOM 624 N N . THR A 1 86 ? 7.947 6.219 -8.298 1.00 77.06 86 THR A N 1
ATOM 625 C CA . THR A 1 86 ? 9.270 6.423 -8.887 1.00 77.06 86 THR A CA 1
ATOM 626 C C . THR A 1 86 ? 9.744 7.828 -8.562 1.00 77.06 86 THR A C 1
ATOM 628 O O . THR A 1 86 ? 9.114 8.802 -8.969 1.00 77.06 86 THR A O 1
ATOM 631 N N . THR A 1 87 ? 10.850 7.924 -7.830 1.00 77.06 87 THR A N 1
ATOM 632 C CA . THR A 1 87 ? 11.485 9.203 -7.507 1.00 77.06 87 THR A CA 1
ATOM 633 C C . THR A 1 87 ? 12.666 9.420 -8.439 1.00 77.06 87 THR A C 1
ATOM 635 O O . THR A 1 87 ? 13.513 8.539 -8.585 1.00 77.06 87 THR A O 1
ATOM 638 N N . PHE A 1 88 ? 12.729 10.598 -9.055 1.00 73.88 88 PHE A N 1
ATOM 639 C CA . PHE A 1 88 ? 13.836 11.008 -9.913 1.00 73.88 88 PHE A CA 1
ATOM 640 C C . PHE A 1 88 ? 14.711 11.989 -9.145 1.00 73.88 88 PHE A C 1
ATOM 642 O O . PHE A 1 88 ? 14.217 13.015 -8.679 1.00 73.88 88 PHE A O 1
ATOM 649 N N . THR A 1 89 ? 15.997 11.684 -9.021 1.00 69.88 89 THR A N 1
ATOM 650 C CA . THR A 1 89 ? 16.98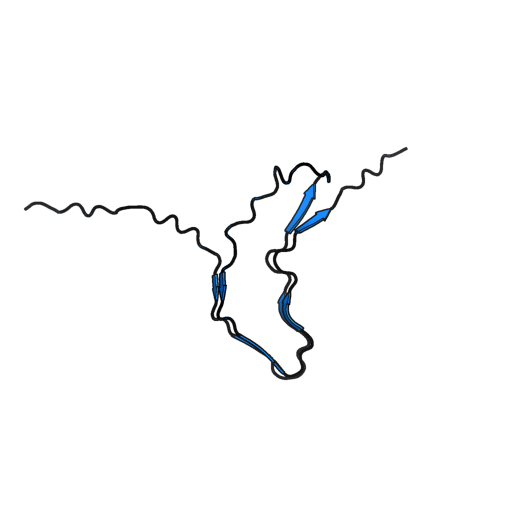6 12.631 -8.500 1.00 69.88 89 THR A CA 1
ATOM 651 C C . THR A 1 89 ? 17.859 13.089 -9.655 1.00 69.88 89 THR A C 1
ATOM 653 O O . THR A 1 89 ? 18.533 12.270 -10.285 1.00 69.88 89 THR A O 1
ATOM 656 N N . THR A 1 90 ? 17.830 14.384 -9.952 1.00 63.88 90 THR A N 1
ATOM 657 C CA . THR A 1 90 ? 18.817 15.012 -10.827 1.00 63.88 90 THR A CA 1
ATOM 658 C C . THR A 1 90 ? 20.079 15.256 -10.015 1.00 63.88 90 THR A C 1
ATOM 660 O O . THR A 1 90 ? 20.003 15.843 -8.939 1.00 63.88 90 THR A O 1
ATOM 663 N N . GLU A 1 91 ? 21.231 14.818 -10.517 1.00 61.84 91 GLU A N 1
ATOM 664 C CA . GLU A 1 91 ? 22.489 15.417 -10.078 1.00 61.84 91 GLU A CA 1
ATOM 665 C C . GLU A 1 91 ? 22.445 16.877 -10.537 1.00 61.84 91 GLU A C 1
ATOM 667 O O . GLU A 1 91 ? 22.436 17.153 -11.740 1.00 61.84 91 GLU A O 1
ATOM 672 N N . GLU A 1 92 ? 22.297 17.805 -9.591 1.00 57.25 92 GLU A N 1
ATOM 673 C CA . GLU A 1 92 ? 22.632 19.198 -9.849 1.00 57.25 92 GLU A CA 1
ATOM 674 C C . GLU A 1 92 ? 24.142 19.226 -10.064 1.00 57.25 92 GLU A C 1
ATOM 676 O O . GLU A 1 92 ? 24.925 19.002 -9.143 1.00 57.25 92 GLU A O 1
ATOM 681 N N . ASP A 1 93 ? 24.535 19.408 -11.322 1.00 53.00 93 ASP A N 1
ATOM 682 C CA . ASP A 1 93 ? 25.905 19.714 -11.705 1.00 53.00 93 ASP A CA 1
ATOM 683 C C . ASP A 1 93 ? 26.214 21.083 -11.084 1.00 53.00 93 ASP A C 1
ATOM 685 O O . ASP A 1 93 ? 25.912 22.132 -11.660 1.00 53.00 93 ASP A O 1
ATOM 689 N N . HIS A 1 94 ? 26.707 21.088 -9.844 1.00 53.88 94 HIS A N 1
ATOM 690 C CA . HIS A 1 94 ? 27.357 22.254 -9.270 1.00 53.88 94 HIS A CA 1
ATOM 691 C C . HIS A 1 94 ? 28.658 22.429 -10.047 1.00 53.88 94 HIS A C 1
ATOM 693 O O . HIS A 1 94 ? 29.710 21.958 -9.624 1.00 53.88 94 HIS A O 1
ATOM 699 N N . GLY A 1 95 ? 28.550 23.042 -11.228 1.00 46.19 95 GLY A N 1
ATOM 700 C CA . GLY A 1 95 ? 29.701 23.467 -12.001 1.00 46.19 95 GLY A CA 1
ATOM 701 C C . GLY A 1 95 ? 30.588 24.304 -11.092 1.00 46.19 95 GLY A C 1
ATOM 702 O O . GLY A 1 95 ? 30.145 25.324 -10.564 1.00 46.19 95 GLY A O 1
ATOM 703 N N . GLU A 1 96 ? 31.802 23.823 -10.853 1.00 46.78 96 GLU A N 1
ATOM 704 C CA . GLU A 1 96 ? 32.845 24.615 -10.220 1.00 46.78 96 GLU A CA 1
ATOM 705 C C . GLU A 1 96 ? 33.149 25.794 -11.163 1.00 46.78 96 GLU A C 1
ATOM 707 O O . GLU A 1 96 ? 33.530 25.581 -12.317 1.00 46.78 96 GLU A O 1
ATOM 712 N N . GLU A 1 97 ? 32.872 27.017 -10.694 1.00 49.03 97 GLU A N 1
ATOM 713 C CA . GLU A 1 97 ? 33.280 28.285 -11.327 1.00 49.03 97 GLU A CA 1
ATOM 714 C C . GLU A 1 97 ? 34.793 28.514 -11.206 1.00 49.03 97 GLU A C 1
ATOM 716 O O . GLU A 1 97 ? 35.353 28.248 -10.115 1.00 49.03 97 GLU A O 1
#

Foldseek 3Di:
DDDDDPDPDDDPPCLVAAEQAQAEWEDEDDAAATEAEQEQEEEDEDADDPDDPVPPPDSGRHYHYYHYHWDYDPYNHTYYPNYNHYHYDYDPPPPDD

Organism: Prunus armeniaca (NCBI:txid36596)